Protein AF-A0A9P6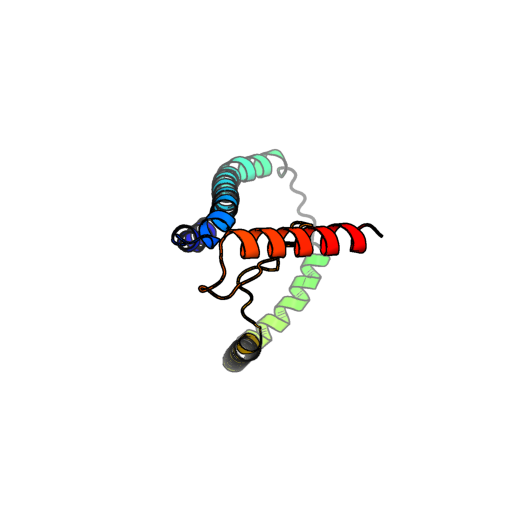XUV0-F1 (afdb_monomer)

Secondary structure (DSSP, 8-state):
-HHHHHHHGGGGG--SHHHHHHHHHHHHHHHHHHHHHHHHHHHHHHHHHHHTTS----S--HHHHHHHHHHHHHHHHHHH-HHHHHHHHHHHHHHHHHHHTTS---SS-----S---------TTS-HHHHHHHHHHHHHHHHHHS--

Mean predicted aligned error: 12.13 Å

pLDDT: mean 83.97, std 12.14, range [40.81, 97.56]

Sequence (148 aa):
MMIIIAAHIPIFTLQRQEGRMFAPMAYSVTSALIGALILALTVVPLFCYWWLRRDRMRDGNPLMDRLTGWYKPVLERALARPRAVVLTAAALLVGTLALGTRLGSEFLPELDEGSIWLTATLDPSTSLAEAQQQSRRIRELVGTRWWH

Structure (mmCIF, N/CA/C/O backbone):
data_AF-A0A9P6XUV0-F1
#
_entry.id   AF-A0A9P6XUV0-F1
#
loop_
_atom_site.group_PDB
_atom_site.id
_atom_site.type_symb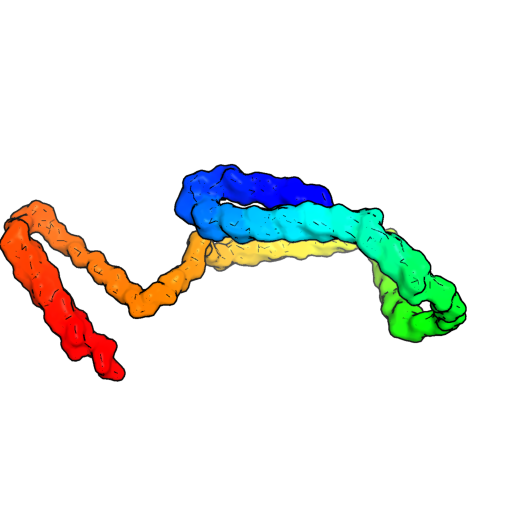ol
_atom_site.label_atom_id
_atom_site.label_alt_id
_atom_site.label_comp_id
_atom_site.label_asym_id
_atom_site.label_entity_id
_atom_site.label_seq_id
_atom_site.pdbx_PDB_ins_code
_atom_site.Cartn_x
_atom_site.Cartn_y
_atom_site.Cartn_z
_atom_site.occupancy
_atom_site.B_iso_or_equiv
_atom_site.auth_seq_id
_atom_site.auth_comp_id
_atom_site.auth_asym_id
_atom_site.auth_atom_id
_atom_site.pdbx_PDB_model_num
ATOM 1 N N . MET A 1 1 ? 8.667 5.357 -0.282 1.00 88.19 1 MET A N 1
ATOM 2 C CA . MET A 1 1 ? 8.244 5.504 1.132 1.00 88.19 1 MET A CA 1
ATOM 3 C C . MET A 1 1 ? 7.450 6.778 1.394 1.00 88.19 1 MET A C 1
ATOM 5 O O . MET A 1 1 ? 6.423 6.678 2.043 1.00 88.19 1 MET A O 1
ATOM 9 N N . MET A 1 2 ? 7.832 7.938 0.842 1.00 92.38 2 MET A N 1
ATOM 10 C CA . MET A 1 2 ? 7.101 9.206 1.034 1.00 92.38 2 MET A CA 1
ATOM 11 C C . MET A 1 2 ? 5.596 9.137 0.701 1.00 92.38 2 MET A C 1
ATOM 13 O O . MET A 1 2 ? 4.787 9.589 1.497 1.00 92.38 2 MET A O 1
ATOM 17 N N . ILE A 1 3 ? 5.211 8.501 -0.415 1.00 95.12 3 ILE A N 1
ATOM 18 C CA . ILE A 1 3 ? 3.791 8.311 -0.782 1.00 95.12 3 ILE A CA 1
ATOM 19 C C . ILE A 1 3 ? 3.042 7.486 0.279 1.00 95.12 3 ILE A C 1
ATOM 21 O O . ILE A 1 3 ? 1.916 7.811 0.630 1.00 95.12 3 ILE A O 1
ATOM 25 N N . ILE A 1 4 ? 3.685 6.449 0.830 1.00 94.38 4 ILE A N 1
ATOM 26 C CA . ILE A 1 4 ? 3.098 5.603 1.880 1.00 94.38 4 ILE A CA 1
ATOM 27 C C . ILE A 1 4 ? 2.902 6.424 3.157 1.00 94.38 4 ILE A C 1
ATOM 29 O O . ILE A 1 4 ? 1.834 6.362 3.753 1.00 94.38 4 ILE A O 1
ATOM 33 N N . ILE A 1 5 ? 3.891 7.236 3.546 1.00 93.19 5 ILE A N 1
ATOM 34 C CA . ILE A 1 5 ? 3.781 8.143 4.699 1.00 93.19 5 ILE A CA 1
ATOM 35 C C . ILE A 1 5 ? 2.625 9.134 4.493 1.00 93.19 5 ILE A C 1
ATOM 37 O O . ILE A 1 5 ? 1.793 9.295 5.381 1.00 93.19 5 ILE A O 1
ATOM 41 N N . ALA A 1 6 ? 2.525 9.748 3.311 1.00 92.44 6 ALA A N 1
ATOM 42 C CA . ALA A 1 6 ? 1.447 10.683 2.992 1.00 92.44 6 ALA A CA 1
ATOM 43 C C . ALA A 1 6 ? 0.058 10.025 3.075 1.00 92.44 6 ALA A C 1
ATOM 45 O O . ALA A 1 6 ? -0.876 10.626 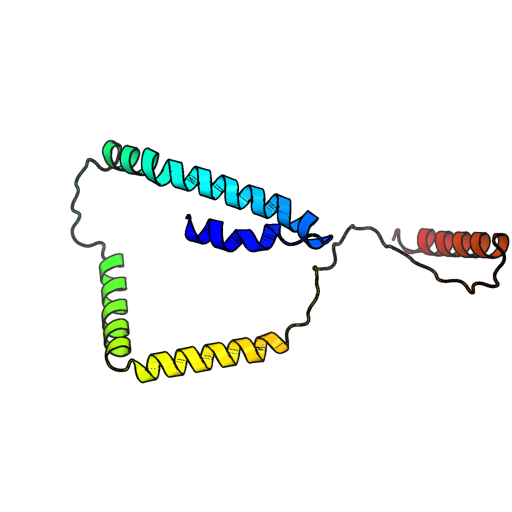3.602 1.00 92.44 6 ALA A O 1
ATOM 46 N N . ALA A 1 7 ? -0.067 8.768 2.640 1.00 91.81 7 ALA A N 1
ATOM 47 C CA . ALA A 1 7 ? -1.307 8.002 2.751 1.00 91.81 7 ALA A CA 1
ATOM 48 C C . ALA A 1 7 ? -1.734 7.713 4.208 1.00 91.81 7 ALA A C 1
ATOM 50 O O . ALA A 1 7 ? -2.907 7.434 4.438 1.00 91.81 7 ALA A O 1
ATOM 51 N N . HIS A 1 8 ? -0.827 7.812 5.192 1.00 88.75 8 HIS A N 1
ATOM 52 C CA . HIS A 1 8 ? -1.147 7.646 6.620 1.00 88.75 8 HIS A CA 1
ATOM 53 C C . HIS A 1 8 ? -1.585 8.950 7.306 1.00 88.75 8 HIS A C 1
ATOM 55 O O . HIS A 1 8 ? -2.137 8.894 8.403 1.00 88.75 8 HIS A O 1
ATOM 61 N N . ILE A 1 9 ? -1.396 10.121 6.681 1.00 89.31 9 ILE A N 1
ATOM 62 C CA . ILE A 1 9 ? -1.782 11.426 7.253 1.00 89.31 9 ILE A CA 1
ATOM 63 C C . ILE A 1 9 ? -3.257 11.469 7.701 1.00 89.31 9 ILE A C 1
ATOM 65 O O . ILE A 1 9 ? -3.508 11.943 8.811 1.00 89.31 9 ILE A O 1
ATOM 69 N N . PRO A 1 10 ? -4.235 10.946 6.930 1.00 89.88 10 PRO A N 1
ATOM 70 C CA . PRO A 1 10 ? -5.637 10.965 7.342 1.00 89.88 10 PRO A CA 1
ATOM 71 C C . PRO A 1 10 ? -5.906 10.238 8.665 1.00 89.88 10 PRO A C 1
ATOM 73 O O . PRO A 1 10 ? -6.817 10.626 9.389 1.00 89.88 10 PRO A O 1
ATOM 76 N N . ILE A 1 11 ? -5.101 9.238 9.036 1.00 87.38 11 ILE A N 1
ATOM 77 C CA . ILE A 1 11 ? -5.282 8.486 10.290 1.00 87.38 11 ILE A CA 1
ATOM 78 C C . ILE A 1 11 ? -5.105 9.409 11.504 1.00 87.38 11 ILE A C 1
ATOM 80 O O . ILE A 1 11 ? -5.840 9.296 12.480 1.00 87.38 11 ILE A O 1
ATOM 84 N N . PHE A 1 12 ? -4.200 10.389 11.422 1.00 82.88 12 PHE A N 1
ATOM 85 C CA . PHE A 1 12 ? -3.985 11.370 12.492 1.00 82.88 12 PHE A CA 1
ATOM 86 C C . PHE A 1 12 ? -5.143 12.364 12.655 1.00 82.88 12 PHE A C 1
ATOM 88 O O . PHE A 1 12 ? -5.199 13.079 13.652 1.00 82.88 12 PHE A O 1
ATOM 95 N N . THR A 1 13 ? -6.077 12.414 11.700 1.00 85.75 13 THR A N 1
ATOM 96 C CA . THR A 1 13 ? -7.278 13.259 11.792 1.00 85.75 13 THR A CA 1
ATOM 97 C C . THR A 1 13 ? -8.403 12.608 12.606 1.00 85.75 13 THR A C 1
ATOM 99 O O . THR A 1 13 ? -9.369 13.282 12.963 1.00 85.75 13 THR A O 1
ATOM 102 N N . LEU A 1 14 ? -8.278 11.321 12.957 1.00 85.19 14 LEU A N 1
ATOM 103 C CA . LEU A 1 14 ? -9.246 10.604 13.787 1.00 85.19 14 LEU A CA 1
ATOM 104 C C . LEU A 1 14 ? -9.141 11.076 15.248 1.00 85.19 14 LEU A C 1
ATOM 106 O O . LEU A 1 14 ? -8.206 10.730 15.962 1.00 85.19 14 LEU A O 1
ATOM 110 N N . GLN A 1 15 ? -10.116 11.863 15.712 1.00 73.56 15 GLN A N 1
ATOM 111 C CA . GLN A 1 15 ? -10.147 12.415 17.081 1.00 73.56 15 GLN A CA 1
ATOM 112 C C . GLN A 1 15 ? -10.923 11.551 18.097 1.00 73.56 15 GLN A C 1
ATOM 114 O O . GLN A 1 15 ? -10.913 11.843 19.292 1.00 73.56 15 GLN A O 1
ATOM 119 N N . ARG A 1 16 ? -11.633 10.509 17.643 1.00 75.69 16 ARG A N 1
ATOM 120 C CA . ARG A 1 16 ? -12.469 9.637 18.496 1.00 75.69 16 ARG A CA 1
ATOM 121 C C . ARG A 1 16 ? -11.640 8.570 19.234 1.00 75.69 16 ARG A C 1
ATOM 123 O O . ARG A 1 16 ? -10.423 8.509 19.083 1.00 75.69 16 ARG A O 1
ATOM 130 N N . GLN A 1 17 ? -12.297 7.710 20.027 1.00 68.81 17 GLN A N 1
ATOM 131 C CA . GLN A 1 17 ? -11.661 6.559 20.703 1.00 68.81 17 GLN A CA 1
ATOM 132 C C . GLN A 1 17 ? -10.828 5.694 19.739 1.00 68.81 17 GLN A C 1
ATOM 134 O O . GLN A 1 17 ? -9.738 5.252 20.084 1.00 68.81 17 GLN A O 1
ATOM 139 N N . GLU A 1 18 ? -11.303 5.574 18.505 1.00 70.56 18 GLU A N 1
ATOM 140 C CA . GLU A 1 18 ? -10.641 4.979 17.339 1.00 70.56 18 GLU A CA 1
ATOM 141 C C . GLU A 1 18 ? -9.217 5.521 17.150 1.00 70.56 18 GLU A C 1
ATOM 143 O O . GLU A 1 18 ? -8.246 4.771 17.066 1.00 70.56 18 GLU A O 1
ATOM 148 N N . GLY A 1 19 ? -9.068 6.847 17.181 1.00 74.19 19 GLY A N 1
ATOM 149 C CA . GLY A 1 19 ? -7.786 7.521 17.021 1.00 74.19 19 GLY A CA 1
ATOM 150 C C . GLY A 1 19 ? -6.802 7.190 18.135 1.00 74.19 19 GLY A C 1
ATOM 151 O O . GLY A 1 19 ? -5.610 7.089 17.875 1.00 74.19 19 GLY A O 1
ATOM 152 N N . ARG A 1 20 ? -7.264 6.934 19.367 1.00 77.94 20 ARG A N 1
ATOM 153 C CA . ARG A 1 20 ? -6.365 6.536 20.468 1.00 77.94 20 ARG A CA 1
ATOM 154 C C . ARG A 1 20 ? -5.796 5.132 20.282 1.00 77.94 20 ARG A C 1
ATOM 156 O O . ARG A 1 20 ? -4.676 4.892 20.723 1.00 77.94 20 ARG A O 1
ATOM 163 N N . MET A 1 21 ? -6.532 4.237 19.623 1.00 81.62 21 MET A N 1
ATOM 164 C CA . MET A 1 21 ? -6.048 2.895 19.285 1.00 81.62 21 MET A CA 1
ATOM 165 C C . MET A 1 21 ? -5.130 2.916 18.054 1.00 81.62 21 MET A C 1
ATOM 167 O O . MET A 1 21 ? -4.096 2.250 18.047 1.00 81.62 21 MET A O 1
ATOM 171 N N . PHE A 1 22 ? -5.451 3.725 17.038 1.00 82.00 22 PHE A N 1
ATOM 172 C CA . PHE A 1 22 ? -4.693 3.757 15.780 1.00 82.00 22 PHE A CA 1
ATOM 173 C C . PHE A 1 22 ? -3.498 4.722 15.771 1.00 82.00 22 PHE A C 1
ATOM 175 O O . PHE A 1 22 ? -2.531 4.483 15.047 1.00 82.00 22 PHE A O 1
ATOM 182 N N . ALA A 1 23 ? -3.503 5.780 16.585 1.00 85.25 23 ALA A N 1
ATOM 183 C CA . ALA A 1 23 ? -2.395 6.733 16.675 1.00 85.25 23 ALA A CA 1
ATOM 184 C C . ALA A 1 23 ? -1.044 6.080 17.024 1.00 85.25 23 ALA A C 1
ATOM 186 O O . ALA A 1 23 ? -0.087 6.320 16.283 1.00 85.25 23 ALA A O 1
ATOM 187 N N . PRO A 1 24 ? -0.909 5.245 18.080 1.00 88.62 24 PRO A N 1
ATOM 188 C CA . PRO A 1 24 ? 0.378 4.622 18.394 1.00 88.62 24 PRO A CA 1
ATOM 189 C C . PRO A 1 24 ? 0.886 3.731 17.251 1.00 88.62 24 PRO A C 1
ATOM 191 O O . PRO A 1 24 ? 2.066 3.789 16.914 1.00 88.62 24 PRO A O 1
ATOM 194 N N . MET A 1 25 ? -0.003 2.991 16.579 1.00 90.31 25 MET A N 1
ATOM 195 C CA . MET A 1 25 ? 0.349 2.198 15.396 1.00 90.31 25 MET A CA 1
ATOM 196 C C . MET A 1 25 ? 0.869 3.085 14.252 1.00 90.31 25 MET A C 1
ATOM 198 O O . MET A 1 25 ? 1.915 2.797 13.664 1.00 90.31 25 MET A O 1
ATOM 202 N N . ALA A 1 26 ? 0.173 4.186 13.956 1.00 90.25 26 ALA A N 1
ATOM 203 C CA . ALA A 1 26 ? 0.552 5.116 12.896 1.00 90.25 26 ALA A CA 1
ATOM 204 C C . ALA A 1 26 ? 1.909 5.788 13.167 1.00 90.25 26 ALA A C 1
ATOM 206 O O . ALA A 1 26 ? 2.713 5.937 12.240 1.00 90.25 26 ALA A O 1
ATOM 207 N N . TYR A 1 27 ? 2.203 6.143 14.423 1.00 90.50 27 TYR A N 1
ATOM 208 C CA . TYR A 1 27 ? 3.515 6.666 14.818 1.00 90.50 27 TYR A CA 1
ATOM 209 C C . TYR A 1 27 ? 4.632 5.640 14.604 1.00 90.50 27 TYR A C 1
ATOM 211 O O . TYR A 1 27 ? 5.676 5.985 14.040 1.00 90.50 27 TYR A O 1
ATOM 219 N N . SER A 1 28 ? 4.417 4.378 14.984 1.00 93.62 28 SER A N 1
ATOM 220 C CA . SER A 1 28 ? 5.400 3.308 14.771 1.00 93.62 28 SER A CA 1
ATOM 221 C C . SER A 1 28 ? 5.688 3.078 13.286 1.00 93.62 28 SER A C 1
ATOM 223 O O . SER A 1 28 ? 6.849 3.043 12.884 1.00 93.62 28 SER A O 1
ATOM 225 N N . VAL A 1 29 ? 4.652 2.991 12.446 1.00 94.00 29 VAL A N 1
ATOM 226 C CA . VAL A 1 29 ? 4.825 2.797 10.995 1.00 94.00 29 VAL A CA 1
ATOM 227 C C . VAL A 1 29 ? 5.514 4.003 10.360 1.00 94.00 29 VAL A C 1
ATOM 229 O O . VAL A 1 29 ? 6.468 3.843 9.600 1.00 94.00 29 VAL A O 1
ATOM 232 N N . THR A 1 30 ? 5.083 5.219 10.694 1.00 93.81 30 THR A N 1
ATOM 233 C CA . THR A 1 30 ? 5.638 6.440 10.095 1.00 93.81 30 THR A CA 1
ATOM 234 C C . THR A 1 30 ? 7.105 6.639 10.475 1.00 93.81 30 THR A C 1
ATOM 236 O O . THR A 1 30 ? 7.931 6.899 9.601 1.00 93.81 30 THR A O 1
ATOM 239 N N . SER A 1 31 ? 7.460 6.460 11.751 1.00 94.00 31 SER A N 1
ATOM 240 C CA . SER A 1 31 ? 8.854 6.555 12.209 1.00 94.00 31 SER A CA 1
ATOM 241 C C . SER A 1 31 ? 9.745 5.476 11.582 1.00 94.00 31 SER A C 1
ATOM 243 O O . SER A 1 31 ? 10.844 5.792 11.118 1.00 94.00 31 SER A O 1
ATOM 245 N N . ALA A 1 32 ? 9.252 4.238 11.461 1.00 96.12 32 ALA A N 1
ATOM 246 C CA . ALA A 1 32 ? 9.962 3.162 10.774 1.00 96.12 32 ALA A CA 1
ATOM 247 C C . ALA A 1 32 ? 10.185 3.472 9.286 1.00 96.12 32 ALA A C 1
ATOM 249 O O . ALA A 1 32 ? 11.284 3.263 8.778 1.00 96.12 32 ALA A O 1
ATOM 250 N N . LEU A 1 33 ? 9.182 4.014 8.586 1.00 96.69 33 LEU A N 1
ATOM 251 C CA . LEU A 1 33 ? 9.304 4.396 7.175 1.00 96.69 33 LEU A CA 1
ATOM 252 C C . LEU A 1 33 ? 10.272 5.567 6.966 1.00 96.69 33 LEU A C 1
ATOM 254 O O . LEU A 1 33 ? 10.986 5.587 5.964 1.00 96.69 33 LEU A O 1
ATOM 258 N N . ILE A 1 34 ? 10.323 6.529 7.891 1.00 96.56 34 ILE A N 1
ATOM 259 C CA . ILE A 1 34 ? 11.307 7.621 7.850 1.00 96.56 34 ILE A CA 1
ATOM 260 C C . ILE A 1 34 ? 12.719 7.057 8.028 1.00 96.56 34 ILE A C 1
ATOM 262 O O . ILE A 1 34 ? 13.599 7.337 7.212 1.00 96.56 34 ILE A O 1
ATOM 266 N N . GLY A 1 35 ? 12.929 6.216 9.045 1.00 96.69 35 GLY A N 1
ATOM 267 C CA . GLY A 1 35 ? 14.213 5.550 9.269 1.00 96.69 35 GLY A CA 1
ATOM 268 C C . GLY A 1 35 ? 14.633 4.700 8.068 1.00 96.69 35 GLY A C 1
ATOM 269 O O . GLY A 1 35 ? 15.742 4.846 7.558 1.00 96.69 35 GLY A O 1
ATOM 270 N N . ALA A 1 36 ? 13.724 3.877 7.544 1.00 96.75 36 ALA A N 1
ATOM 271 C CA . ALA A 1 36 ? 13.967 3.040 6.376 1.00 96.75 36 ALA A CA 1
ATOM 272 C C . ALA A 1 36 ? 14.265 3.859 5.113 1.00 96.75 36 ALA A C 1
ATOM 274 O O . ALA A 1 36 ? 15.105 3.444 4.320 1.00 96.75 36 ALA A O 1
ATOM 275 N N . LEU A 1 37 ? 13.648 5.032 4.929 1.00 96.75 37 LEU A N 1
ATOM 276 C CA . LEU A 1 37 ? 13.963 5.926 3.814 1.00 96.75 37 LEU A CA 1
ATOM 277 C C . LEU A 1 37 ? 15.402 6.452 3.904 1.00 96.75 37 LEU A C 1
ATOM 279 O O . LEU A 1 37 ? 16.123 6.423 2.907 1.00 96.75 37 LEU A O 1
ATOM 283 N N . ILE A 1 38 ? 15.829 6.893 5.090 1.00 97.12 38 ILE A N 1
ATOM 284 C CA . ILE A 1 38 ? 17.201 7.370 5.314 1.00 97.12 38 ILE A CA 1
ATOM 285 C C . ILE A 1 38 ? 18.198 6.232 5.071 1.00 97.12 38 ILE A C 1
ATOM 287 O O . ILE A 1 38 ? 19.160 6.408 4.321 1.00 97.12 38 ILE A O 1
ATOM 291 N N . LEU A 1 39 ? 17.955 5.051 5.646 1.00 97.06 39 LEU A N 1
ATOM 292 C CA . LEU A 1 39 ? 18.807 3.872 5.464 1.00 97.06 39 LEU A CA 1
ATOM 293 C C . LEU A 1 39 ? 18.835 3.388 4.005 1.00 97.06 39 LEU A C 1
ATOM 295 O O . LEU A 1 39 ? 19.893 3.010 3.508 1.00 97.06 39 LEU A O 1
ATOM 299 N N . ALA A 1 40 ? 17.713 3.438 3.287 1.00 96.12 40 ALA A N 1
ATOM 300 C CA . ALA A 1 40 ? 17.651 3.061 1.876 1.00 96.12 40 ALA A CA 1
ATOM 301 C C . ALA A 1 40 ? 18.502 3.973 0.980 1.00 96.12 40 ALA A C 1
ATOM 303 O O . ALA A 1 40 ? 19.073 3.506 0.000 1.00 96.12 40 ALA A O 1
ATOM 304 N N . LEU A 1 41 ? 18.611 5.260 1.314 1.00 95.62 41 LEU A N 1
ATOM 305 C CA . LEU A 1 41 ? 19.418 6.213 0.546 1.00 95.62 41 LEU A CA 1
ATOM 306 C C . LEU A 1 41 ? 20.897 6.227 0.954 1.00 95.62 41 LEU A C 1
ATOM 308 O O . LEU A 1 41 ? 21.734 6.633 0.155 1.00 95.62 41 LEU A O 1
ATOM 312 N N . THR A 1 42 ? 21.232 5.796 2.171 1.00 96.31 42 THR A N 1
ATOM 313 C CA . THR A 1 42 ? 22.605 5.869 2.708 1.00 96.31 42 THR A CA 1
ATOM 314 C C . THR A 1 42 ? 23.257 4.495 2.817 1.00 96.31 42 THR A C 1
ATOM 316 O O . THR A 1 42 ? 24.287 4.222 2.205 1.00 96.31 42 THR A O 1
ATOM 319 N N . VAL A 1 43 ? 22.634 3.604 3.579 1.00 95.69 43 VAL A N 1
ATOM 320 C CA . VAL A 1 43 ? 23.188 2.316 3.990 1.00 95.69 43 VAL A CA 1
ATOM 321 C C . VAL A 1 43 ? 23.079 1.268 2.886 1.00 95.69 43 VAL A C 1
ATOM 323 O O . VAL A 1 43 ? 24.030 0.522 2.666 1.00 95.69 43 VAL A O 1
ATOM 326 N N . VAL A 1 44 ? 21.971 1.233 2.139 1.00 95.12 44 VAL A N 1
ATOM 327 C CA . VAL A 1 44 ? 21.816 0.303 1.005 1.00 95.12 44 VAL A CA 1
ATOM 328 C C . VAL A 1 44 ? 22.888 0.514 -0.072 1.00 95.12 44 VAL A C 1
ATOM 330 O O . VAL A 1 44 ? 23.578 -0.459 -0.377 1.00 95.12 44 VAL A O 1
ATOM 333 N N . PRO A 1 45 ? 23.116 1.725 -0.628 1.00 93.31 45 PRO A N 1
ATOM 334 C CA . PRO A 1 45 ? 24.164 1.904 -1.634 1.00 93.31 45 PRO A CA 1
ATOM 335 C C . PRO A 1 45 ? 25.568 1.655 -1.069 1.00 93.31 45 PRO A C 1
ATOM 337 O O . PRO A 1 45 ? 26.402 1.084 -1.771 1.00 93.31 45 PRO A O 1
ATOM 340 N N . LEU A 1 46 ? 25.821 2.001 0.200 1.00 94.44 46 LEU A N 1
ATOM 341 C CA . LEU A 1 46 ? 27.086 1.696 0.873 1.00 94.44 46 LEU A CA 1
ATOM 342 C C . LEU A 1 46 ? 27.338 0.181 0.950 1.00 94.44 46 LEU A C 1
ATOM 344 O O . LEU A 1 46 ? 28.426 -0.284 0.605 1.00 94.44 46 LEU A O 1
ATOM 348 N N . PHE A 1 47 ? 26.335 -0.603 1.353 1.00 92.88 47 PHE A N 1
ATOM 349 C CA . PHE A 1 47 ? 26.456 -2.059 1.411 1.00 92.88 47 PHE A CA 1
ATOM 350 C C . PHE A 1 47 ? 26.511 -2.704 0.031 1.00 92.88 47 PHE A C 1
ATOM 352 O O . PHE A 1 47 ? 27.289 -3.638 -0.153 1.00 92.88 47 PHE A O 1
ATOM 359 N N . CYS A 1 48 ? 25.764 -2.203 -0.954 1.00 91.19 48 CYS A N 1
ATOM 360 C CA . CYS A 1 48 ? 25.913 -2.646 -2.339 1.00 91.19 48 CYS A CA 1
ATOM 361 C C . CYS A 1 48 ? 27.347 -2.409 -2.830 1.00 91.19 48 CYS A C 1
ATOM 363 O O . CYS A 1 48 ? 27.955 -3.316 -3.396 1.00 91.19 48 CYS A O 1
ATOM 365 N N . TYR A 1 49 ? 27.922 -1.237 -2.549 1.00 88.62 49 TYR A N 1
ATOM 366 C CA . TYR A 1 49 ? 29.307 -0.939 -2.903 1.00 88.62 49 TYR A CA 1
ATOM 367 C C . TYR A 1 49 ? 30.315 -1.826 -2.168 1.00 88.62 49 TYR A C 1
ATOM 369 O O . TYR A 1 49 ? 31.329 -2.180 -2.753 1.00 88.62 49 TYR A O 1
ATOM 377 N N . TRP A 1 50 ? 30.085 -2.192 -0.907 1.00 88.31 50 TRP A N 1
ATOM 378 C CA . TRP A 1 50 ? 31.047 -2.993 -0.145 1.00 88.31 50 TRP A CA 1
ATOM 379 C C . TRP A 1 50 ? 30.940 -4.497 -0.439 1.00 88.31 50 TRP A C 1
ATOM 381 O O . TRP A 1 50 ? 31.953 -5.163 -0.658 1.00 88.31 50 TRP A O 1
ATOM 391 N N . TRP A 1 51 ? 29.715 -5.024 -0.490 1.00 85.88 51 TRP A N 1
ATOM 392 C CA . TRP A 1 51 ? 29.430 -6.461 -0.545 1.00 85.88 51 TRP A CA 1
ATOM 393 C C . TRP A 1 51 ? 29.276 -6.992 -1.973 1.00 85.88 51 TRP A C 1
ATOM 395 O O . TRP A 1 51 ? 29.634 -8.136 -2.257 1.00 85.88 51 TRP A O 1
ATOM 405 N N . LEU A 1 52 ? 28.771 -6.163 -2.888 1.00 80.06 52 LEU A N 1
ATOM 406 C CA . LEU A 1 52 ? 28.409 -6.562 -4.250 1.00 80.06 52 LEU A CA 1
ATOM 407 C C . LEU A 1 52 ? 29.518 -6.272 -5.282 1.00 80.06 52 LEU A C 1
ATOM 409 O O . LEU A 1 52 ? 29.258 -6.267 -6.479 1.00 80.06 52 LEU A O 1
ATOM 413 N N . ARG A 1 53 ? 30.772 -6.061 -4.840 1.00 68.19 53 ARG A N 1
ATOM 414 C CA . ARG A 1 53 ? 31.936 -5.810 -5.730 1.00 68.19 53 ARG A CA 1
ATOM 415 C C . ARG A 1 53 ? 32.366 -7.021 -6.549 1.00 68.19 53 ARG A C 1
ATOM 417 O O . ARG A 1 53 ? 33.086 -6.862 -7.529 1.00 68.19 53 ARG A O 1
ATOM 424 N N . ARG A 1 54 ? 32.002 -8.239 -6.132 1.00 62.56 54 ARG A N 1
ATOM 425 C CA . ARG A 1 54 ? 32.320 -9.448 -6.897 1.00 62.56 54 ARG A CA 1
ATOM 426 C C . ARG A 1 54 ? 31.288 -9.616 -7.997 1.00 62.56 54 ARG A C 1
ATOM 428 O O . ARG A 1 54 ? 30.283 -10.299 -7.820 1.00 62.56 54 ARG A O 1
ATOM 435 N N . ASP A 1 55 ? 31.599 -8.997 -9.125 1.00 63.53 55 ASP A N 1
ATOM 436 C CA . ASP A 1 55 ? 30.962 -9.271 -10.397 1.00 63.53 55 ASP A CA 1
ATOM 437 C C . ASP A 1 55 ? 31.141 -10.758 -10.731 1.00 63.53 55 ASP A C 1
ATOM 439 O O . ASP A 1 55 ? 32.197 -11.236 -11.150 1.00 63.53 55 ASP A O 1
ATOM 443 N N . ARG A 1 56 ? 30.101 -11.528 -10.438 1.00 59.00 56 ARG A N 1
ATOM 444 C CA . ARG A 1 56 ? 29.784 -12.692 -11.238 1.00 59.00 56 ARG A CA 1
ATOM 445 C C . ARG A 1 56 ? 28.499 -12.335 -11.954 1.00 59.00 56 ARG A C 1
ATOM 447 O O . ARG A 1 56 ? 27.423 -12.646 -11.443 1.00 59.00 56 ARG A O 1
ATOM 454 N N . MET A 1 57 ? 28.615 -11.728 -13.132 1.00 59.25 57 MET A N 1
ATOM 455 C CA . MET A 1 57 ? 27.671 -11.960 -14.218 1.00 59.25 57 MET A CA 1
ATOM 456 C C . MET A 1 57 ? 27.549 -13.477 -14.390 1.00 59.25 57 MET A C 1
ATOM 458 O O . MET A 1 57 ? 28.326 -14.131 -15.078 1.00 59.25 57 MET A O 1
ATOM 462 N N . ARG A 1 58 ? 26.646 -14.068 -13.612 1.00 58.78 58 ARG A N 1
ATOM 463 C CA . ARG A 1 58 ? 26.201 -15.437 -13.780 1.00 58.78 58 ARG A CA 1
ATOM 464 C C . ARG A 1 58 ? 25.155 -15.332 -14.876 1.00 58.78 58 ARG A C 1
ATOM 466 O O . ARG A 1 58 ? 24.145 -14.657 -14.676 1.00 58.78 58 ARG A O 1
ATOM 473 N N . ASP A 1 59 ? 25.445 -15.941 -16.016 1.00 63.22 59 ASP A N 1
ATOM 474 C CA . ASP A 1 59 ? 24.487 -16.129 -17.098 1.00 63.22 59 ASP A CA 1
ATOM 475 C C . ASP A 1 59 ? 23.131 -16.556 -16.524 1.00 63.22 59 ASP A C 1
ATOM 477 O O . ASP A 1 59 ? 23.087 -17.442 -15.669 1.00 63.22 59 ASP A O 1
ATOM 481 N N . GLY A 1 60 ? 22.076 -15.854 -16.958 1.00 64.62 60 GLY A N 1
ATOM 482 C CA . GLY A 1 60 ? 20.647 -16.112 -16.746 1.00 64.62 60 GLY A CA 1
ATOM 483 C C . GLY A 1 60 ? 20.264 -16.847 -15.463 1.00 64.62 60 GLY A C 1
ATOM 484 O O . GLY A 1 60 ? 20.435 -18.057 -15.347 1.00 64.62 60 GLY A O 1
ATOM 485 N N . ASN A 1 61 ? 19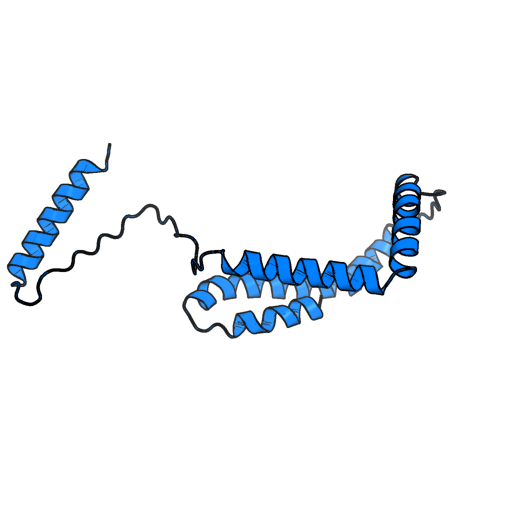.635 -16.154 -14.507 1.00 81.50 61 ASN A N 1
ATOM 486 C CA . ASN A 1 61 ? 18.916 -16.856 -13.446 1.00 81.50 61 ASN A CA 1
ATOM 487 C C . ASN A 1 61 ? 17.761 -17.643 -14.106 1.00 81.50 61 ASN A C 1
ATOM 489 O O . ASN A 1 61 ? 16.789 -17.014 -14.531 1.00 81.50 61 ASN A O 1
ATOM 493 N N . PRO A 1 62 ? 17.802 -1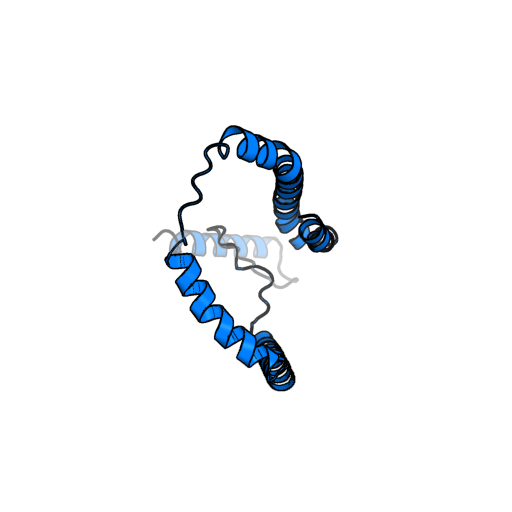8.991 -14.163 1.00 85.00 62 PRO A N 1
ATOM 494 C CA . PRO A 1 62 ? 16.828 -19.779 -14.923 1.00 85.00 62 PRO A CA 1
ATOM 495 C C . PRO A 1 62 ? 15.405 -19.614 -14.379 1.00 85.00 62 PRO A C 1
ATOM 497 O O . PRO A 1 62 ? 14.422 -19.813 -15.095 1.00 85.00 62 PRO A O 1
ATOM 500 N N . LEU A 1 63 ? 15.280 -19.229 -13.105 1.00 87.94 63 LEU A N 1
ATOM 501 C CA . LEU A 1 63 ? 14.006 -18.862 -12.508 1.00 87.94 63 LEU A CA 1
ATOM 502 C C . LEU A 1 63 ? 13.502 -17.530 -13.080 1.00 87.94 63 LEU A C 1
ATOM 504 O O . LEU A 1 63 ? 12.358 -17.453 -13.512 1.00 87.94 63 LEU A O 1
ATOM 508 N N . MET A 1 64 ? 14.362 -16.512 -13.168 1.00 88.00 64 MET A N 1
ATOM 509 C CA . MET A 1 64 ? 14.013 -15.217 -13.762 1.00 88.00 64 MET A CA 1
ATOM 510 C C . MET A 1 64 ? 13.628 -15.352 -15.239 1.00 88.00 64 MET A C 1
ATOM 512 O O . MET A 1 64 ? 12.642 -14.751 -15.666 1.00 88.00 64 MET A O 1
ATOM 516 N N . ASP A 1 65 ? 14.338 -16.185 -15.999 1.00 88.75 65 ASP A N 1
ATOM 517 C CA . ASP A 1 65 ? 14.033 -16.423 -17.414 1.00 88.75 65 ASP A CA 1
ATOM 518 C C . ASP A 1 65 ? 12.683 -17.126 -17.588 1.00 88.75 65 ASP A C 1
ATOM 520 O O . ASP A 1 65 ? 11.891 -16.750 -18.454 1.00 88.75 65 ASP A O 1
ATOM 524 N N . ARG A 1 66 ? 12.357 -18.086 -16.712 1.00 89.81 66 ARG A N 1
ATOM 525 C CA . ARG A 1 66 ? 11.031 -18.722 -16.678 1.00 89.81 66 ARG A CA 1
ATOM 526 C C . ARG A 1 66 ? 9.925 -17.734 -16.319 1.00 89.81 66 ARG A C 1
ATOM 528 O O . ARG A 1 66 ? 8.923 -17.687 -17.030 1.00 89.81 66 ARG A O 1
ATOM 535 N N . LEU A 1 67 ? 10.095 -16.935 -15.262 1.00 92.19 67 LEU A N 1
ATOM 536 C CA . LEU A 1 67 ? 9.098 -15.928 -14.878 1.00 92.19 67 LEU A CA 1
ATOM 537 C C . LEU A 1 67 ? 8.894 -14.901 -15.996 1.00 92.19 67 LEU A C 1
ATOM 539 O O . LEU A 1 67 ? 7.757 -14.579 -16.336 1.00 92.19 67 LEU A O 1
ATOM 543 N N . THR A 1 68 ? 9.978 -14.439 -16.617 1.00 90.94 68 THR A N 1
ATOM 544 C CA . THR A 1 68 ? 9.920 -13.479 -17.725 1.00 90.94 68 THR A CA 1
ATOM 545 C C . THR A 1 68 ? 9.269 -14.097 -18.962 1.00 90.94 68 THR A C 1
ATOM 547 O O . THR A 1 68 ? 8.461 -13.443 -19.621 1.00 90.94 68 THR A O 1
ATOM 550 N N . GLY A 1 69 ? 9.558 -15.369 -19.252 1.00 92.69 69 GLY A N 1
ATOM 551 C CA . GLY A 1 69 ? 8.946 -16.124 -20.345 1.00 92.69 69 GLY A CA 1
ATOM 552 C C . GLY A 1 69 ? 7.438 -16.323 -20.180 1.00 92.69 69 GLY A C 1
ATOM 553 O O . GLY A 1 69 ? 6.723 -16.342 -21.175 1.00 92.69 69 GLY A O 1
ATOM 554 N N . TRP A 1 70 ? 6.937 -16.407 -18.944 1.00 93.50 70 TRP A N 1
ATOM 555 C CA . TRP A 1 70 ? 5.498 -16.426 -18.653 1.00 93.50 70 TRP A CA 1
ATOM 556 C C . TRP A 1 70 ? 4.875 -15.028 -18.643 1.00 93.50 70 TRP A C 1
ATOM 558 O O . TRP A 1 70 ? 3.767 -14.839 -19.144 1.00 93.50 70 TRP A O 1
ATOM 568 N N . TYR A 1 71 ? 5.585 -14.037 -18.104 1.00 94.50 71 TYR A N 1
ATOM 569 C CA . TYR A 1 71 ? 5.109 -12.660 -18.008 1.00 94.50 71 TYR A CA 1
ATOM 570 C C . TYR A 1 71 ? 4.937 -12.004 -19.384 1.00 94.50 71 TYR A C 1
ATOM 572 O O . TYR A 1 71 ? 3.891 -11.410 -19.650 1.00 94.50 71 TYR A O 1
ATOM 580 N N . LYS A 1 72 ? 5.920 -12.155 -20.284 1.00 94.62 72 LYS A N 1
ATOM 581 C CA . LYS A 1 72 ? 5.906 -11.560 -21.634 1.00 94.62 72 LYS A CA 1
ATOM 582 C C . LYS A 1 72 ? 4.632 -11.855 -22.443 1.00 94.62 72 LYS A C 1
ATOM 584 O O . LYS A 1 72 ? 3.971 -10.896 -22.833 1.00 94.62 72 LYS A O 1
ATOM 589 N N . PRO A 1 73 ? 4.211 -13.115 -22.665 1.00 94.12 73 PRO A N 1
ATOM 590 C CA . PRO A 1 73 ? 3.021 -13.400 -23.465 1.00 94.12 73 PRO A CA 1
ATOM 591 C C . PRO A 1 73 ? 1.726 -12.927 -22.792 1.00 94.12 73 PRO A C 1
ATOM 593 O O . PRO A 1 73 ? 0.754 -12.613 -23.478 1.00 94.12 73 PRO A O 1
ATOM 596 N N . VAL A 1 74 ? 1.673 -12.872 -21.457 1.00 93.50 74 VAL A N 1
ATOM 597 C CA . VAL A 1 74 ? 0.521 -12.303 -20.737 1.00 93.50 74 VAL A CA 1
ATOM 598 C C . VAL A 1 74 ? 0.463 -10.791 -20.944 1.00 93.50 74 VAL A C 1
ATOM 600 O O . VAL A 1 74 ? -0.602 -10.262 -21.265 1.00 93.50 74 VAL A O 1
ATOM 603 N N . LEU A 1 75 ? 1.606 -10.112 -20.832 1.00 94.62 75 LEU A N 1
ATOM 604 C CA . LEU A 1 75 ? 1.722 -8.678 -21.074 1.00 94.62 75 LEU A CA 1
ATOM 605 C C . LEU A 1 75 ? 1.352 -8.318 -22.519 1.00 94.62 75 LEU A C 1
ATOM 607 O O . LEU A 1 75 ? 0.560 -7.404 -22.732 1.00 94.62 75 LEU A O 1
ATOM 611 N N . GLU A 1 76 ? 1.860 -9.057 -23.505 1.00 95.50 76 GLU A N 1
ATOM 612 C CA . GLU A 1 76 ? 1.537 -8.838 -24.920 1.00 95.50 76 GLU A CA 1
ATOM 613 C C . GLU A 1 76 ? 0.039 -9.014 -25.198 1.00 95.50 76 GLU A C 1
ATOM 615 O O . GLU A 1 76 ? -0.569 -8.175 -25.863 1.00 95.50 76 GLU A O 1
ATOM 620 N N . ARG A 1 77 ? -0.602 -10.047 -24.629 1.00 93.56 77 ARG A N 1
ATOM 621 C CA . ARG A 1 77 ? -2.061 -10.230 -24.741 1.00 93.56 77 ARG A CA 1
ATOM 622 C C . ARG A 1 77 ? -2.846 -9.099 -24.077 1.00 93.56 77 ARG A C 1
ATOM 624 O O . ARG A 1 77 ? -3.868 -8.679 -24.623 1.00 93.56 77 ARG A O 1
ATOM 631 N N . ALA A 1 78 ? -2.386 -8.611 -22.924 1.00 93.75 78 ALA A N 1
ATOM 632 C CA . ALA A 1 78 ? -3.012 -7.494 -22.221 1.00 93.75 78 ALA A CA 1
ATOM 633 C C . ALA A 1 78 ? -2.904 -6.189 -23.031 1.00 93.75 78 ALA A C 1
ATOM 635 O O . ALA A 1 78 ? -3.900 -5.483 -23.202 1.00 93.75 78 ALA A O 1
ATOM 636 N N . LEU A 1 79 ? -1.726 -5.911 -23.598 1.00 94.38 79 LEU A N 1
ATOM 637 C CA . LEU A 1 79 ? -1.468 -4.740 -24.441 1.00 94.38 79 LEU A CA 1
ATOM 638 C C . LEU A 1 79 ? -2.196 -4.804 -25.789 1.00 94.38 79 LEU A C 1
ATOM 640 O O . LEU A 1 79 ? -2.623 -3.769 -26.292 1.00 94.38 79 LEU A O 1
ATOM 644 N N . ALA A 1 80 ? -2.391 -5.996 -26.357 1.00 96.06 80 ALA A N 1
ATOM 645 C CA . ALA A 1 80 ? -3.141 -6.173 -27.602 1.00 96.06 80 ALA A CA 1
ATOM 646 C C . ALA A 1 80 ? -4.649 -5.897 -27.443 1.00 96.06 80 ALA A C 1
ATOM 648 O O . ALA A 1 80 ? -5.339 -5.626 -28.427 1.00 96.06 80 ALA A O 1
ATOM 649 N N . ARG A 1 81 ? -5.191 -5.986 -26.219 1.00 95.38 81 ARG A N 1
ATOM 650 C CA . ARG A 1 81 ? -6.629 -5.815 -25.937 1.00 95.38 81 ARG A CA 1
ATOM 651 C C . ARG A 1 81 ? -6.866 -4.911 -24.720 1.00 95.38 81 ARG A C 1
ATOM 653 O O . ARG A 1 81 ? -7.525 -5.335 -23.767 1.00 95.38 81 ARG A O 1
ATOM 660 N N . PRO A 1 82 ? -6.430 -3.639 -24.755 1.00 93.12 82 PRO A N 1
ATOM 661 C CA . PRO A 1 82 ? -6.484 -2.756 -23.590 1.00 93.12 82 PRO A CA 1
ATOM 662 C C . PRO A 1 82 ? -7.923 -2.519 -23.114 1.00 93.12 82 PRO A C 1
ATOM 664 O O . PRO A 1 82 ? -8.186 -2.487 -21.916 1.00 93.12 82 PRO A O 1
ATOM 667 N N . ARG A 1 83 ? -8.891 -2.452 -24.041 1.00 95.50 83 ARG A N 1
ATOM 668 C CA . ARG A 1 83 ? -10.319 -2.322 -23.705 1.00 95.50 83 ARG A CA 1
ATOM 669 C C . ARG A 1 83 ? -10.837 -3.511 -22.893 1.00 95.50 83 ARG A C 1
ATOM 671 O O . ARG A 1 83 ? -11.571 -3.306 -21.936 1.00 95.50 83 ARG A O 1
ATOM 678 N N . ALA A 1 84 ? -10.441 -4.736 -23.243 1.00 94.44 84 ALA A N 1
ATOM 679 C CA . ALA A 1 84 ? -10.854 -5.931 -22.509 1.00 94.44 84 ALA A CA 1
ATOM 680 C C . ALA A 1 84 ? -10.257 -5.949 -21.093 1.00 94.44 84 ALA A C 1
ATOM 682 O O . ALA A 1 84 ? -10.955 -6.294 -20.141 1.00 94.44 84 ALA A O 1
ATOM 683 N N . VAL A 1 85 ? -8.998 -5.520 -20.942 1.00 96.12 85 VAL A N 1
ATOM 684 C CA . VAL A 1 85 ? -8.336 -5.394 -19.633 1.00 96.12 85 VAL A CA 1
ATOM 685 C C . VAL A 1 85 ? -9.063 -4.380 -18.752 1.00 96.12 85 VAL A C 1
ATOM 687 O O . VAL A 1 85 ? -9.418 -4.702 -17.622 1.00 96.12 85 VAL A O 1
ATOM 690 N N . VAL A 1 86 ? -9.347 -3.186 -19.281 1.00 96.56 86 VAL A N 1
ATOM 691 C CA . VAL A 1 86 ? -10.056 -2.131 -18.541 1.00 96.56 86 VAL A CA 1
ATOM 692 C C . VAL A 1 86 ? -11.467 -2.573 -18.155 1.00 96.56 86 VAL A C 1
ATOM 694 O O . VAL A 1 86 ? -11.857 -2.391 -17.006 1.00 96.56 86 VAL A O 1
ATOM 697 N N . LEU A 1 87 ? -12.217 -3.201 -19.067 1.00 97.31 87 LEU A N 1
ATOM 698 C CA . LEU A 1 87 ? -13.557 -3.715 -18.763 1.00 97.31 87 LEU A CA 1
ATOM 699 C C . LEU A 1 87 ? -13.525 -4.790 -17.676 1.00 97.31 87 LEU A C 1
ATOM 701 O O . LEU A 1 87 ? -14.354 -4.766 -16.772 1.00 97.31 87 LEU A O 1
ATOM 705 N N . THR A 1 88 ? -12.549 -5.697 -17.728 1.00 96.38 88 THR A N 1
ATOM 706 C CA . THR A 1 88 ? -12.391 -6.741 -16.706 1.00 96.38 88 THR A CA 1
ATOM 707 C C . THR A 1 88 ? -12.025 -6.130 -15.354 1.00 96.38 88 THR A C 1
ATOM 709 O O . THR A 1 88 ? -12.614 -6.494 -14.341 1.00 96.38 88 THR A O 1
ATOM 712 N N . ALA A 1 89 ? -11.107 -5.159 -15.323 1.00 96.88 89 ALA A N 1
ATOM 713 C CA . ALA A 1 89 ? -10.735 -4.449 -14.101 1.00 96.88 89 ALA A CA 1
ATOM 714 C C . ALA A 1 89 ? -11.920 -3.671 -13.503 1.00 96.88 89 ALA A C 1
ATOM 716 O O . ALA A 1 89 ? -12.149 -3.733 -12.297 1.00 96.88 89 ALA A O 1
ATOM 717 N N . ALA A 1 90 ? -12.708 -2.993 -14.342 1.00 97.56 90 ALA A N 1
ATOM 718 C CA . ALA A 1 90 ? -13.912 -2.287 -13.916 1.00 97.56 90 ALA A CA 1
ATOM 719 C C . ALA A 1 90 ? -14.979 -3.253 -13.381 1.00 97.56 90 ALA A C 1
ATOM 721 O O . ALA A 1 90 ? -15.557 -3.002 -12.327 1.00 97.56 90 ALA A O 1
ATOM 722 N N . ALA A 1 91 ? -15.202 -4.383 -14.058 1.00 97.38 91 ALA A N 1
ATOM 723 C CA . ALA A 1 91 ? -16.129 -5.414 -13.600 1.00 97.38 91 ALA A CA 1
ATOM 724 C C . ALA A 1 91 ? -15.700 -6.005 -12.248 1.00 97.38 91 ALA A C 1
ATOM 726 O O . ALA A 1 91 ? -16.538 -6.167 -11.363 1.00 97.38 91 ALA A O 1
ATOM 727 N N . LEU A 1 92 ? -14.402 -6.270 -12.059 1.00 97.25 92 LEU A N 1
ATOM 728 C CA . LEU A 1 92 ? -13.860 -6.730 -10.779 1.00 97.25 92 LEU A CA 1
ATOM 729 C C . LEU A 1 92 ? -14.037 -5.683 -9.678 1.00 97.25 92 LEU A C 1
ATOM 731 O O . LEU A 1 92 ? -14.460 -6.044 -8.586 1.00 97.25 92 LEU A O 1
ATOM 735 N N . LEU A 1 93 ? -13.777 -4.404 -9.961 1.00 96.88 93 LEU A N 1
ATOM 736 C CA . LEU A 1 93 ? -13.972 -3.317 -8.998 1.00 96.88 93 LEU A CA 1
ATOM 737 C C . LEU A 1 93 ? -15.440 -3.188 -8.570 1.00 96.88 93 LEU A C 1
ATOM 739 O O . LEU A 1 93 ? -15.737 -3.081 -7.384 1.00 96.88 93 LEU A O 1
ATOM 743 N N . VAL A 1 94 ? -16.372 -3.221 -9.525 1.00 96.62 94 VAL A N 1
ATOM 744 C CA . VAL A 1 94 ? -17.810 -3.187 -9.220 1.00 96.62 94 VAL A CA 1
ATOM 745 C C . VAL A 1 94 ? -18.220 -4.435 -8.437 1.00 96.62 94 VAL A C 1
ATOM 747 O O . VAL A 1 94 ? -18.973 -4.330 -7.472 1.00 96.62 94 VAL A O 1
ATOM 750 N N . GLY A 1 95 ? -17.692 -5.604 -8.804 1.00 95.88 95 GLY A N 1
ATOM 751 C CA . GLY A 1 95 ? -17.934 -6.857 -8.095 1.00 95.88 95 GLY A CA 1
ATOM 752 C C . GLY A 1 95 ? -17.453 -6.820 -6.643 1.00 95.88 95 GLY A C 1
ATOM 753 O O . GLY A 1 95 ? -18.198 -7.212 -5.746 1.00 95.88 95 GLY A O 1
ATOM 754 N N . THR A 1 96 ? -16.248 -6.307 -6.383 1.00 94.69 96 THR A N 1
ATOM 755 C CA . THR A 1 96 ? -15.720 -6.184 -5.015 1.00 94.69 96 THR A CA 1
ATOM 756 C C . THR A 1 96 ? -16.482 -5.146 -4.202 1.00 94.69 96 THR A C 1
ATOM 758 O O . THR A 1 96 ? -16.788 -5.416 -3.045 1.00 94.69 96 THR A O 1
ATOM 761 N N . LEU A 1 97 ? -16.866 -4.010 -4.792 1.00 93.44 97 LEU A N 1
ATOM 762 C CA . LEU A 1 97 ? -17.721 -3.012 -4.135 1.00 93.44 97 LEU A CA 1
ATOM 763 C C . LEU A 1 97 ? -19.092 -3.595 -3.764 1.00 93.44 97 LEU A C 1
ATOM 765 O O . LEU A 1 97 ? -19.563 -3.394 -2.647 1.00 93.44 97 LEU A O 1
ATOM 769 N N . ALA A 1 98 ? -19.711 -4.358 -4.669 1.00 92.75 98 ALA A N 1
ATOM 770 C CA . ALA A 1 98 ? -21.006 -4.995 -4.437 1.00 92.75 98 ALA A CA 1
ATOM 771 C C . ALA A 1 98 ? -20.953 -6.110 -3.379 1.00 92.75 98 ALA A C 1
ATOM 773 O O . ALA A 1 98 ? -21.939 -6.348 -2.684 1.00 92.75 98 ALA A O 1
ATOM 774 N N . LEU A 1 99 ? -19.819 -6.805 -3.251 1.00 90.50 99 LEU A N 1
ATOM 775 C CA . LEU A 1 99 ? -19.582 -7.731 -2.141 1.00 90.50 99 LEU A CA 1
ATOM 776 C C . LEU A 1 99 ? -19.292 -6.975 -0.841 1.00 90.50 99 LEU A C 1
ATOM 778 O O . LEU A 1 99 ? -19.763 -7.391 0.213 1.00 90.50 99 LEU A O 1
ATOM 782 N N . GLY A 1 100 ? -18.588 -5.846 -0.929 1.00 87.19 100 GLY A N 1
ATOM 783 C CA . GLY A 1 100 ? -18.243 -4.968 0.186 1.00 87.19 100 GLY A CA 1
ATOM 784 C C . GLY A 1 100 ? -19.451 -4.491 0.987 1.00 87.19 100 GLY A C 1
ATOM 785 O O . GLY A 1 100 ? -19.406 -4.482 2.212 1.00 87.19 100 GLY A O 1
ATOM 786 N N . THR A 1 101 ? -20.564 -4.180 0.319 1.00 84.19 101 THR A N 1
ATOM 787 C CA . THR A 1 101 ? -21.808 -3.754 0.988 1.00 84.19 101 THR A CA 1
ATOM 788 C C . THR A 1 101 ? -22.463 -4.845 1.835 1.00 84.19 101 THR A C 1
ATOM 790 O O . THR A 1 101 ? -23.357 -4.545 2.622 1.00 84.19 101 THR A O 1
ATOM 793 N N . ARG A 1 102 ? -22.044 -6.106 1.679 1.00 82.69 102 ARG A N 1
ATOM 794 C CA . ARG A 1 102 ? -22.541 -7.238 2.472 1.00 82.69 102 ARG A CA 1
ATOM 795 C C . ARG A 1 102 ? -21.701 -7.505 3.720 1.00 82.69 102 ARG A C 1
ATOM 797 O O . ARG A 1 102 ? -22.121 -8.316 4.540 1.00 82.69 102 ARG A O 1
ATOM 804 N N . LEU A 1 103 ? -20.534 -6.869 3.866 1.00 79.81 103 LEU A N 1
ATOM 805 C CA . LEU A 1 103 ? -19.762 -6.953 5.103 1.00 79.81 103 LEU A CA 1
ATOM 806 C C . LEU A 1 103 ? -20.444 -6.088 6.169 1.00 79.81 103 LEU A C 1
ATOM 808 O O . LEU A 1 103 ? -20.670 -4.897 5.961 1.00 79.81 103 LEU A O 1
ATOM 812 N N . GLY A 1 104 ? -20.781 -6.699 7.306 1.00 69.69 104 GLY A N 1
ATOM 813 C CA . GLY A 1 104 ? -21.257 -5.971 8.478 1.00 69.69 104 GLY A CA 1
ATOM 814 C C . GLY A 1 104 ? -20.192 -4.985 8.958 1.00 69.69 104 GLY A C 1
ATOM 815 O O . GLY A 1 104 ? -19.003 -5.299 8.967 1.00 69.69 104 GLY A O 1
ATOM 816 N N . SER A 1 105 ? -20.612 -3.777 9.332 1.00 65.69 105 SER A N 1
ATOM 817 C CA . SER A 1 105 ? -19.719 -2.783 9.922 1.00 65.69 105 SER A CA 1
ATOM 818 C C . SER A 1 105 ? -19.640 -3.028 11.425 1.00 65.69 105 SER A C 1
ATOM 820 O O . SER A 1 105 ? -20.388 -2.438 12.198 1.00 65.69 105 SER A O 1
ATOM 822 N N . GLU A 1 106 ? -18.741 -3.914 11.839 1.00 66.12 106 GLU A N 1
ATOM 823 C CA . GLU A 1 106 ? -18.293 -3.961 13.230 1.00 66.12 106 GLU A CA 1
ATOM 824 C C . GLU A 1 106 ? -17.116 -2.999 13.367 1.00 66.12 106 GLU A C 1
ATOM 826 O O . GLU A 1 106 ? -16.110 -3.105 12.666 1.00 66.12 106 GLU A O 1
ATOM 831 N N . PHE A 1 107 ? -17.304 -1.973 14.196 1.00 59.69 107 PHE A N 1
ATOM 832 C CA . PHE A 1 107 ? -16.389 -0.841 14.289 1.00 59.69 107 PHE A CA 1
ATOM 833 C C . PHE A 1 107 ? -15.004 -1.255 14.833 1.00 59.69 107 PHE A C 1
ATOM 835 O O . PHE A 1 107 ? -13.971 -0.769 14.377 1.00 59.69 107 PHE A O 1
ATOM 842 N N . LEU A 1 108 ? -14.989 -2.205 15.766 1.00 64.19 108 LEU A N 1
ATOM 843 C CA . LEU A 1 108 ? -13.817 -2.903 16.286 1.00 64.19 108 LEU A CA 1
ATOM 844 C C . LEU A 1 108 ? -14.255 -4.351 16.566 1.00 64.19 108 LEU A C 1
ATOM 846 O O . LEU A 1 108 ? -15.399 -4.531 16.987 1.00 64.19 108 LEU A O 1
ATOM 850 N N . PRO A 1 109 ? -13.397 -5.367 16.351 1.00 63.72 109 PRO A N 1
ATOM 851 C CA . PRO A 1 109 ? -13.695 -6.713 16.833 1.00 63.72 109 PRO A CA 1
ATOM 852 C C . PRO A 1 109 ? -13.919 -6.656 18.348 1.00 63.72 109 PRO A C 1
ATOM 854 O O . PRO A 1 109 ? -13.276 -5.846 19.019 1.00 63.72 109 PRO A O 1
ATOM 857 N N . GLU A 1 110 ? -14.818 -7.481 18.888 1.00 64.94 110 GLU A N 1
ATOM 858 C CA . GLU A 1 110 ? -15.035 -7.550 20.337 1.00 64.94 110 GLU A CA 1
ATOM 859 C C . GLU A 1 110 ? -13.690 -7.795 21.038 1.00 64.94 110 GLU A C 1
ATOM 861 O O . GLU A 1 110 ? -13.033 -8.817 20.824 1.00 64.94 110 GLU A O 1
ATOM 866 N N . LEU A 1 111 ? -13.234 -6.812 21.824 1.00 64.75 111 LEU A N 1
ATOM 867 C CA . LEU A 1 111 ? -12.058 -6.988 22.664 1.00 64.75 111 LEU A CA 1
ATOM 868 C C . LEU A 1 111 ? -12.441 -7.986 23.754 1.00 64.75 111 LEU A C 1
ATOM 870 O O . LEU A 1 111 ? -13.217 -7.666 24.653 1.00 64.75 111 LEU A O 1
ATOM 874 N N . ASP A 1 112 ? -11.889 -9.192 23.671 1.00 66.44 112 ASP A N 1
ATOM 875 C CA . ASP A 1 112 ? -12.003 -10.172 24.741 1.00 66.44 112 ASP A CA 1
ATOM 876 C C . ASP A 1 112 ? -11.084 -9.757 25.896 1.00 66.44 112 ASP A C 1
ATOM 878 O O . ASP A 1 112 ? -9.900 -10.096 25.959 1.00 66.44 112 ASP A O 1
ATOM 882 N N . GLU A 1 113 ? -11.627 -8.942 26.796 1.00 67.38 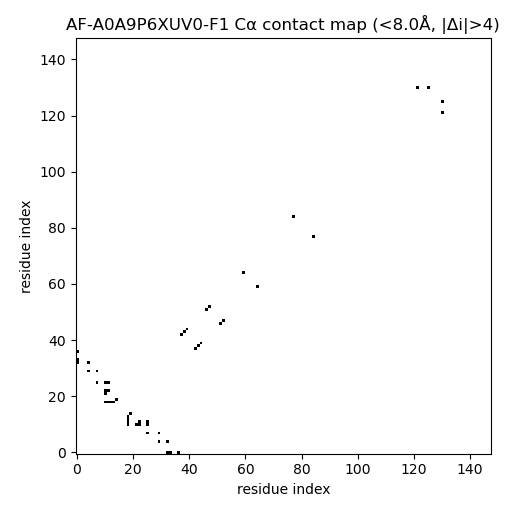113 GLU A N 1
ATOM 883 C CA . GLU A 1 113 ? -10.942 -8.504 28.012 1.00 67.38 113 GLU A CA 1
ATOM 884 C C . GLU A 1 113 ? -10.959 -9.589 29.107 1.00 67.38 113 GLU A C 1
ATOM 886 O O . GLU A 1 113 ? -10.521 -9.334 30.231 1.00 67.38 113 GLU A O 1
ATOM 891 N N . GLY A 1 114 ? -11.493 -10.790 28.825 1.00 70.12 114 GLY A N 1
ATOM 892 C CA . GLY A 1 114 ? -11.653 -11.869 29.805 1.00 70.12 114 GLY A CA 1
ATOM 893 C C . GLY A 1 114 ? -12.563 -11.502 30.984 1.00 70.12 114 GLY A C 1
ATOM 894 O O . GLY A 1 114 ? -12.595 -12.207 31.994 1.00 70.12 114 GLY A O 1
ATOM 895 N N . SER A 1 115 ? -13.285 -10.382 30.884 1.00 69.31 115 SER A N 1
ATOM 896 C CA . SER A 1 115 ? -14.166 -9.854 31.918 1.00 69.31 115 SER A CA 1
ATOM 897 C C . SER A 1 115 ? -15.552 -9.592 31.339 1.00 69.31 115 SER A C 1
ATOM 899 O O . SER A 1 115 ? -15.705 -9.076 30.235 1.00 69.31 115 SER A O 1
ATOM 901 N N . ILE A 1 116 ? -16.585 -9.991 32.079 1.00 71.12 116 ILE A N 1
ATOM 902 C CA . ILE A 1 116 ? -17.973 -9.825 31.652 1.00 71.12 116 ILE A CA 1
ATOM 903 C C . ILE A 1 116 ? -18.485 -8.499 32.209 1.00 71.12 116 ILE A C 1
ATOM 905 O O . ILE A 1 116 ? -18.607 -8.331 33.427 1.00 71.12 116 ILE A O 1
ATOM 909 N N . TRP A 1 117 ? -18.833 -7.569 31.322 1.00 69.94 117 TRP A N 1
ATOM 910 C CA . TRP A 1 117 ? -19.459 -6.307 31.707 1.00 69.94 117 TRP A CA 1
ATOM 911 C C . TRP A 1 117 ? -20.987 -6.450 31.780 1.00 69.94 117 TRP A C 1
ATOM 913 O O . TRP A 1 117 ? -21.693 -6.369 30.777 1.00 69.94 117 TRP A O 1
ATOM 923 N N . LEU A 1 118 ? -21.518 -6.662 32.987 1.00 76.31 118 LEU A N 1
ATOM 924 C CA . LEU A 1 118 ? -22.963 -6.733 33.240 1.00 76.31 118 LEU A CA 1
ATOM 925 C C . LEU A 1 118 ? -23.527 -5.346 33.566 1.00 76.31 118 LEU A C 1
ATOM 927 O O . LEU A 1 118 ? -23.265 -4.792 34.633 1.00 76.31 118 LEU A O 1
ATOM 931 N N . THR A 1 119 ? -24.353 -4.808 32.668 1.00 80.56 119 THR A N 1
ATOM 932 C CA . THR A 1 119 ? -25.150 -3.596 32.918 1.00 80.56 119 THR A CA 1
ATOM 933 C C . THR A 1 119 ? -26.606 -3.989 33.157 1.00 80.56 119 THR A C 1
ATOM 935 O O . THR A 1 119 ? -27.248 -4.543 32.271 1.00 80.56 119 THR A O 1
ATOM 938 N N . ALA A 1 120 ? -27.129 -3.705 34.353 1.00 79.56 120 ALA A N 1
ATOM 939 C CA . ALA A 1 120 ? -28.537 -3.905 34.695 1.00 79.56 120 ALA A CA 1
ATOM 940 C C . ALA A 1 120 ? -29.240 -2.546 34.803 1.00 79.56 120 ALA A C 1
ATOM 942 O O . ALA A 1 120 ? -28.875 -1.721 35.642 1.00 79.56 120 ALA A O 1
ATOM 943 N N . THR A 1 121 ? -30.239 -2.305 33.956 1.00 80.44 121 THR A N 1
ATOM 944 C CA . THR A 1 121 ? -31.092 -1.112 34.025 1.00 80.44 121 THR A CA 1
ATOM 945 C C . THR A 1 121 ? -32.296 -1.385 34.922 1.00 80.44 121 THR A C 1
ATOM 947 O O . THR A 1 121 ? -33.028 -2.344 34.693 1.00 80.44 121 THR A O 1
ATOM 950 N N . LEU A 1 122 ? -32.491 -0.548 35.944 1.00 81.12 122 LEU A N 1
ATOM 951 C CA . LEU A 1 122 ? -33.630 -0.590 36.868 1.00 81.12 122 LEU A CA 1
ATOM 952 C C . LEU A 1 122 ? -34.593 0.559 36.557 1.00 81.12 122 LEU A C 1
ATOM 954 O O . LEU A 1 122 ? -34.171 1.589 36.025 1.00 81.12 122 LEU A O 1
ATOM 958 N N . ASP A 1 123 ? -35.864 0.407 36.933 1.00 83.50 123 ASP A N 1
ATOM 959 C CA . ASP A 1 123 ? -36.844 1.478 36.770 1.00 83.50 123 ASP A CA 1
ATOM 960 C C . ASP A 1 123 ? -36.440 2.714 37.592 1.00 83.50 123 ASP A C 1
ATOM 962 O O . ASP A 1 123 ? -36.081 2.579 38.770 1.00 83.50 123 ASP A O 1
ATOM 966 N N . PRO A 1 124 ? -36.534 3.929 37.021 1.00 73.31 124 PRO A N 1
ATOM 967 C CA . PRO A 1 124 ? -36.078 5.162 37.667 1.00 73.31 124 PRO A CA 1
ATOM 968 C C . PRO A 1 124 ? -36.860 5.531 38.941 1.00 73.31 124 PRO A C 1
ATOM 970 O O . PRO A 1 124 ? -36.414 6.388 39.697 1.00 73.31 124 PRO A O 1
ATOM 973 N N . SER A 1 125 ? -38.001 4.886 39.205 1.00 76.94 125 SER A N 1
ATOM 974 C CA . SER A 1 125 ? -38.795 5.026 40.435 1.00 76.94 125 SER A CA 1
ATOM 975 C C . SER A 1 125 ? -38.323 4.139 41.597 1.00 76.94 125 SER A C 1
ATOM 977 O O . SER A 1 125 ? -38.927 4.168 42.668 1.00 76.94 125 SER A O 1
ATOM 979 N N . THR A 1 126 ? -37.283 3.327 41.401 1.00 75.56 126 THR A N 1
ATOM 980 C CA . THR A 1 126 ? -36.764 2.399 42.417 1.00 75.56 126 THR A CA 1
ATOM 981 C C . THR A 1 126 ? -35.940 3.145 43.469 1.00 75.56 126 THR A C 1
ATOM 983 O O . THR A 1 126 ? -35.118 3.999 43.134 1.00 75.56 126 THR A O 1
ATOM 986 N N . SER A 1 127 ? -36.119 2.813 44.752 1.00 80.56 127 SER A N 1
ATOM 987 C CA . SER A 1 127 ? -35.318 3.411 45.823 1.00 80.56 127 SER A CA 1
ATOM 988 C C . SER A 1 127 ? -33.841 2.998 45.714 1.00 80.56 127 SER A C 1
ATOM 990 O O . SER A 1 127 ? -33.509 1.909 45.238 1.00 80.56 127 SER A O 1
ATOM 992 N N . LEU A 1 128 ? -32.924 3.845 46.200 1.00 78.19 128 LEU A N 1
ATOM 993 C CA . LEU A 1 128 ? -31.489 3.523 46.221 1.00 78.19 128 LEU A CA 1
ATOM 994 C C . LEU A 1 128 ? -31.207 2.230 47.010 1.00 78.19 128 LEU A C 1
ATOM 996 O O . LEU A 1 128 ? -30.317 1.461 46.646 1.00 78.19 128 LEU A O 1
ATOM 1000 N N . ALA A 1 129 ? -31.992 1.978 48.062 1.00 78.88 129 ALA A N 1
ATOM 1001 C CA . ALA A 1 129 ? -31.895 0.770 48.872 1.00 78.88 129 ALA A CA 1
ATOM 1002 C C . ALA A 1 129 ? -32.286 -0.487 48.071 1.00 78.88 129 ALA A C 1
ATOM 1004 O O . ALA A 1 129 ? -31.535 -1.465 48.078 1.00 78.88 129 ALA A O 1
ATOM 1005 N N . GLU A 1 130 ? -33.392 -0.449 47.316 1.00 78.56 130 GLU A N 1
ATOM 1006 C CA . GLU A 1 130 ? -33.785 -1.556 46.431 1.00 78.56 130 GLU A CA 1
ATOM 1007 C C . GLU A 1 130 ? -32.765 -1.789 45.311 1.00 78.56 130 GLU A C 1
ATOM 1009 O O . GLU A 1 130 ? -32.419 -2.938 45.025 1.00 78.56 130 GLU A O 1
ATOM 1014 N N . ALA A 1 131 ? -32.242 -0.725 44.697 1.00 81.06 131 ALA A N 1
ATOM 1015 C CA . ALA A 1 131 ? -31.240 -0.835 43.636 1.00 81.06 131 ALA A CA 1
ATOM 1016 C C . ALA A 1 131 ? -29.953 -1.521 44.135 1.00 81.06 131 ALA A C 1
ATOM 1018 O O . ALA A 1 131 ? -29.390 -2.385 43.454 1.00 81.06 131 ALA A O 1
ATOM 1019 N N . GLN A 1 132 ? -29.508 -1.201 45.356 1.00 82.62 132 GLN A N 1
ATOM 1020 C CA . GLN A 1 132 ? -28.368 -1.875 45.983 1.00 82.62 132 GLN A CA 1
ATOM 1021 C C . GLN A 1 132 ? -28.659 -3.345 46.299 1.00 82.62 132 GLN A C 1
ATOM 1023 O O . GLN A 1 132 ? -27.792 -4.199 46.091 1.00 82.62 132 GLN A O 1
ATOM 1028 N N . GLN A 1 133 ? -29.865 -3.656 46.776 1.00 84.44 133 GLN A N 1
ATOM 1029 C CA . GLN A 1 133 ? -30.262 -5.031 47.075 1.00 84.44 133 GLN A CA 1
ATOM 1030 C C . GLN A 1 133 ? -30.325 -5.891 45.804 1.00 84.44 133 GLN A C 1
ATOM 1032 O O . GLN A 1 133 ? -29.808 -7.009 45.787 1.00 84.44 133 GLN A O 1
ATOM 1037 N N . GLN A 1 134 ? -30.876 -5.345 44.718 1.00 82.12 134 GLN A N 1
ATOM 1038 C CA . GLN A 1 134 ? -30.909 -5.968 43.391 1.00 82.12 134 GLN A CA 1
ATOM 1039 C C . GLN A 1 134 ? -29.493 -6.211 42.845 1.00 82.12 134 GLN A C 1
ATOM 1041 O O . GLN A 1 134 ? -29.174 -7.327 42.431 1.00 82.12 134 GLN A O 1
ATOM 1046 N N . SER A 1 135 ? -28.606 -5.212 42.923 1.00 83.62 135 SER A N 1
ATOM 1047 C CA . SER A 1 135 ? -27.212 -5.343 42.476 1.00 83.62 135 SER A CA 1
ATOM 1048 C C . SER A 1 135 ? -26.438 -6.417 43.255 1.00 83.62 135 SER A C 1
ATOM 1050 O O . SER A 1 135 ? -25.705 -7.210 42.656 1.00 83.62 135 SER A O 1
ATOM 1052 N N . ARG A 1 136 ? -26.636 -6.508 44.581 1.00 83.94 136 ARG A N 1
ATOM 1053 C CA . ARG A 1 136 ? -26.042 -7.576 45.409 1.00 83.94 136 ARG A CA 1
ATOM 1054 C C . ARG A 1 136 ? -26.529 -8.959 44.990 1.00 83.94 136 ARG A C 1
ATOM 1056 O O . ARG A 1 136 ? -25.712 -9.862 44.834 1.00 83.94 136 ARG A O 1
ATOM 1063 N N . ARG A 1 137 ? -27.830 -9.103 44.733 1.00 83.75 137 ARG A N 1
ATOM 1064 C CA . ARG A 1 137 ? -28.431 -10.374 44.309 1.00 83.75 137 ARG A CA 1
ATOM 1065 C C . ARG A 1 137 ? -27.900 -10.837 42.951 1.00 83.75 137 ARG A C 1
ATOM 1067 O O . ARG A 1 137 ? -27.581 -12.010 42.786 1.00 83.75 137 ARG A O 1
ATOM 1074 N N . ILE A 1 138 ? -27.744 -9.914 41.999 1.00 84.44 138 ILE A N 1
ATOM 1075 C CA . ILE A 1 138 ? -27.133 -10.196 40.689 1.00 84.44 138 ILE A CA 1
ATOM 1076 C C . ILE A 1 138 ? -25.674 -10.641 40.865 1.00 84.44 138 ILE A C 1
ATOM 1078 O O . ILE A 1 138 ? -25.257 -11.632 40.266 1.00 84.44 138 ILE A O 1
ATOM 1082 N N . ARG A 1 139 ? -24.905 -9.960 41.725 1.00 81.94 139 ARG A N 1
ATOM 1083 C CA . ARG A 1 139 ? -23.505 -10.314 42.007 1.00 81.94 139 ARG A CA 1
ATOM 1084 C C . ARG A 1 139 ? -23.360 -11.712 42.613 1.00 81.94 139 ARG A C 1
ATOM 1086 O O . ARG A 1 139 ? -22.466 -12.443 42.200 1.00 81.94 139 ARG A O 1
ATOM 1093 N N . GLU A 1 140 ? -24.220 -12.093 43.553 1.00 84.69 140 GLU A N 1
ATOM 1094 C CA . GLU A 1 140 ? -24.205 -13.434 44.162 1.00 84.69 140 GLU A CA 1
ATOM 1095 C C . GLU A 1 140 ? -24.532 -14.540 43.148 1.00 84.69 140 GLU A C 1
ATOM 1097 O O . GLU A 1 140 ? -23.850 -15.566 43.113 1.00 84.69 140 GLU A O 1
ATOM 1102 N N . LEU A 1 141 ? -25.529 -14.320 42.283 1.00 80.38 141 LEU A N 1
ATOM 1103 C CA . LEU A 1 141 ? -25.927 -15.282 41.248 1.00 80.38 141 LEU A CA 1
ATOM 1104 C C . LEU A 1 141 ? -24.842 -15.486 40.181 1.00 80.38 141 LEU A C 1
ATOM 1106 O O . LEU A 1 141 ? -24.622 -16.607 39.723 1.00 80.38 141 LEU A O 1
ATOM 1110 N N . VAL A 1 142 ? -24.152 -14.414 39.786 1.00 79.75 142 VAL A N 1
ATOM 1111 C CA . VAL A 1 142 ? -23.061 -14.486 38.801 1.00 79.75 142 VAL A CA 1
ATOM 1112 C C . VAL A 1 142 ? -21.790 -15.056 39.439 1.00 79.75 142 VAL A C 1
ATOM 1114 O O . VAL A 1 142 ? -21.122 -15.890 38.834 1.00 79.75 142 VAL A O 1
ATOM 1117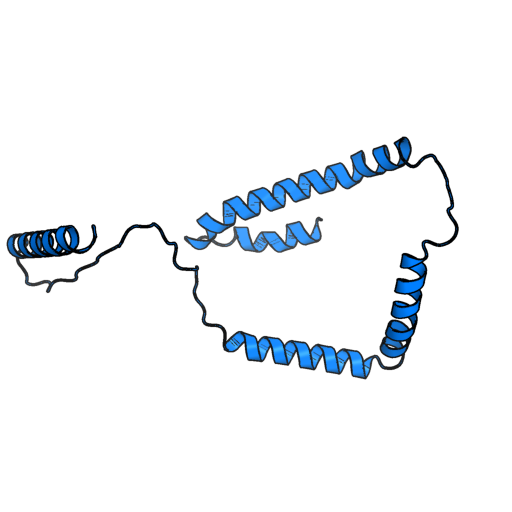 N N . GLY A 1 143 ? -21.485 -14.687 40.685 1.00 72.06 143 GLY A N 1
ATOM 1118 C CA . GLY A 1 143 ? -20.303 -15.171 41.401 1.00 72.06 143 GLY A CA 1
ATOM 1119 C C . GLY A 1 143 ? -20.321 -16.667 41.732 1.00 72.06 143 GLY A C 1
ATOM 1120 O O . GLY A 1 143 ? -19.260 -17.250 41.911 1.00 72.06 143 GLY A O 1
ATOM 1121 N N . THR A 1 144 ? -21.491 -17.307 41.792 1.00 68.06 144 THR A N 1
ATOM 1122 C CA . THR A 1 144 ? -21.619 -18.735 42.148 1.00 68.06 144 THR A CA 1
ATOM 1123 C C . THR A 1 144 ? -21.663 -19.683 40.950 1.00 68.06 144 THR A C 1
ATOM 1125 O O . THR A 1 144 ? -21.369 -20.864 41.112 1.00 68.06 144 THR A O 1
ATOM 1128 N N . ARG A 1 145 ? -22.015 -19.203 39.749 1.00 59.03 145 ARG A N 1
ATOM 1129 C CA . ARG A 1 145 ? -22.317 -20.070 38.592 1.00 59.03 145 ARG A CA 1
ATOM 1130 C C . ARG A 1 145 ? -21.212 -20.162 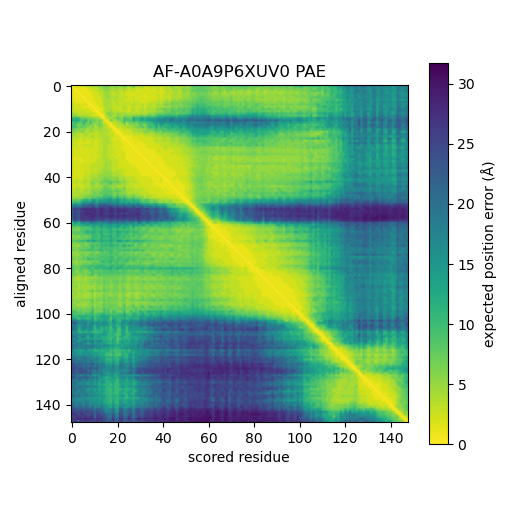37.532 1.00 59.03 145 ARG A C 1
ATOM 1132 O O . ARG A 1 145 ? -21.278 -21.057 36.702 1.00 59.03 145 ARG A O 1
ATOM 1139 N N . TRP A 1 146 ? -20.222 -19.270 37.554 1.00 57.69 146 TRP A N 1
ATOM 1140 C CA . TRP A 1 146 ? -19.243 -19.114 36.464 1.00 57.69 146 TRP A CA 1
ATOM 1141 C C . TRP A 1 146 ? -17.818 -19.612 36.773 1.00 57.69 146 TRP A C 1
ATOM 1143 O O . TRP A 1 146 ? -16.962 -19.550 35.902 1.00 57.69 146 TRP A O 1
ATOM 1153 N N . TRP A 1 147 ? -17.547 -20.109 37.987 1.00 49.22 147 TRP A N 1
ATOM 1154 C CA . TRP A 1 147 ? -16.225 -20.631 38.392 1.00 49.22 147 TRP A CA 1
ATOM 1155 C C . TRP A 1 147 ? -16.066 -22.161 38.230 1.00 49.22 147 TRP A C 1
ATOM 1157 O O . TRP A 1 147 ? -15.155 -22.748 38.816 1.00 49.22 147 TRP A O 1
ATOM 1167 N N . HIS A 1 148 ? -16.935 -22.805 37.445 1.00 40.81 148 HIS A N 1
ATOM 1168 C CA . HIS A 1 148 ? -16.816 -24.200 36.996 1.00 40.81 148 HIS A CA 1
ATOM 1169 C C . HIS A 1 148 ? -16.797 -24.243 35.472 1.00 40.81 148 HIS A C 1
ATOM 1171 O O . HIS A 1 148 ? -15.998 -25.039 34.935 1.00 40.81 148 HIS A O 1
#

Solvent-accessible surface area (backbone atoms only — not comparable to full-atom values): 9140 Å² total; per-residue (Å²): 99,69,70,60,50,59,70,50,53,66,59,74,67,42,83,53,76,65,20,70,66,48,44,64,55,50,51,54,53,44,53,50,45,53,52,49,49,54,39,56,73,50,50,47,57,50,45,48,62,68,71,59,67,74,81,67,88,64,79,73,58,68,65,57,52,50,53,47,62,57,46,50,63,52,49,53,55,43,67,74,36,52,68,60,49,52,51,50,53,51,51,50,52,53,51,51,53,64,53,52,76,70,56,79,88,68,93,63,79,86,79,83,75,90,67,85,86,84,82,83,89,74,68,91,87,59,52,73,68,56,54,50,53,51,52,51,53,52,50,54,59,54,70,70,69,71,87,119

Radius of gyration: 29.67 Å; Cα contacts (8 Å, |Δi|>4):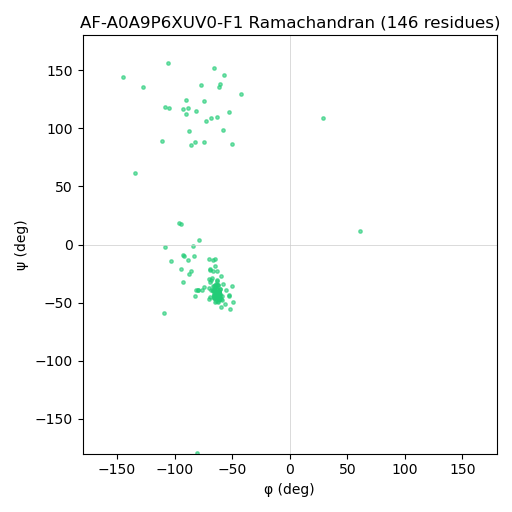 26; chains: 1; bounding box: 71×38×76 Å

InterPro domains:
  IPR001036 Acriflavin resistance protein [PF00873] (2-141)
  IPR001036 Acriflavin resistance protein [PR00702] (25-48)
  IPR001036 Acriflavin resistance protein [PR00702] (98-115)
  IPR001036 Acriflavin resistance protein [PTHR32063] (2-142)

Foldseek 3Di:
DVVVLVVLVVLCVDPDVSNVVCVVVNVVVNVVVVVVVVCVVPVVVVCCVVPVPPDDPPPDPVVVVVVCVVVVVVVVVCVVCVVVVVVVVVVVVVVVVVVVVVDDCPVDPPPPPVDDDDDDDDDPPDDPVVVVVVVVVVCVVVVPPPPD

Organism: NCBI:txid936053